Protein AF-A0AA88KV21-F1 (afdb_monomer)

Sequence (122 aa):
MALQEASEAYLVGLFEDTNLCAIHAKRVTIMPKDIQIARRIRRGKGGKVKGKAKSRSNRAGLPFPVGRIHRLLRKGNYAERVGAGAPVYLAAVMVYLAADVLELAGNAARDNKKTRIIPRHL

Radius of gyration: 28.43 Å; Cα contacts (8 Å, |Δi|>4): 79; chains: 1; bounding box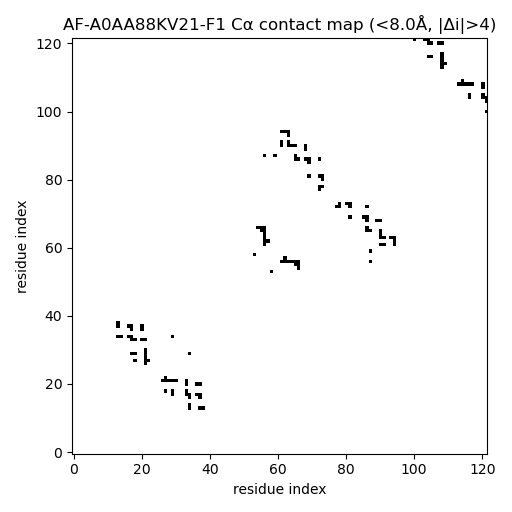: 50×59×67 Å

Organism: Artemia franciscana (NCBI:txid6661)

InterPro domains:
  IPR000164 Histone H3/CENP-A [SM00428] (1-46)
  IPR002119 Histone H2A [PR00620] (52-74)
  IPR002119 Histone H2A [PR00620] (81-96)
  IPR002119 Histone H2A [PR00620] (96-109)
  IPR002119 Histone H2A [PR00620] (110-122)
  IPR002119 Histone H2A [PTHR23430] (48-122)
  IPR002119 Histone H2A [SM00414] (42-122)
  IPR007125 Core Histone H2A/H2B/H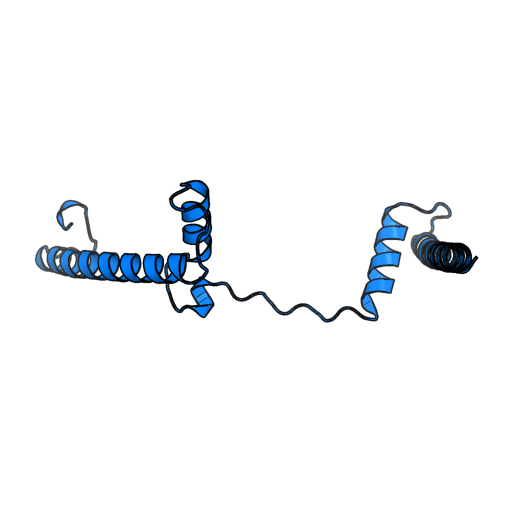3 domain [PF00125] (2-41)
  IPR007125 Core Histone H2A/H2B/H3 domain [PF00125] (51-122)
  IPR009072 Histone-fold [G3DSA:1.10.20.10] (1-43)
  IPR009072 Histone-fold [G3DSA:1.10.20.10] (44-122)
  IPR009072 Histone-fold [SSF47113] (1-42)
  IPR009072 Histone-fold [SSF47113] (41-122)
  IPR032458 Histone H2A conserved site [PS00046] (60-66)
  IPR061508 Histone H2A, histone fold [cd00074] (55-122)

Structure (mmCIF, N/CA/C/O backbone):
data_AF-A0AA88KV21-F1
#
_entry.id   AF-A0AA88KV21-F1
#
loop_
_atom_site.group_PDB
_atom_site.id
_atom_site.type_symbol
_atom_site.label_atom_id
_atom_site.label_alt_id
_atom_site.label_comp_id
_atom_site.label_asym_id
_atom_site.label_entity_id
_atom_site.label_seq_id
_atom_site.pdbx_PDB_ins_code
_atom_site.Cartn_x
_atom_site.Cartn_y
_atom_site.Cartn_z
_atom_site.occupancy
_atom_site.B_iso_or_equiv
_atom_site.auth_seq_id
_atom_site.auth_comp_id
_atom_site.auth_asym_id
_atom_site.auth_atom_id
_atom_site.pdbx_PDB_model_num
ATOM 1 N N . MET A 1 1 ? 28.918 -13.704 -36.984 1.00 76.00 1 MET A N 1
ATOM 2 C CA . MET A 1 1 ? 29.092 -15.118 -36.588 1.00 76.00 1 MET A CA 1
ATOM 3 C C . MET A 1 1 ? 28.920 -15.330 -35.085 1.00 76.00 1 MET A C 1
ATOM 5 O O . MET A 1 1 ? 28.027 -16.079 -34.732 1.00 76.00 1 MET A O 1
ATOM 9 N N . ALA A 1 2 ? 29.604 -14.594 -34.197 1.00 87.81 2 ALA A N 1
ATOM 10 C CA . ALA A 1 2 ? 29.493 -14.792 -32.736 1.00 87.81 2 ALA A CA 1
ATOM 11 C C . ALA A 1 2 ? 28.059 -14.807 -32.143 1.00 87.81 2 ALA A C 1
ATOM 13 O O . ALA A 1 2 ? 27.763 -15.603 -31.258 1.00 87.81 2 ALA A O 1
ATOM 14 N N . LEU A 1 3 ? 27.140 -13.953 -32.620 1.00 91.38 3 LEU A N 1
ATOM 15 C CA . LEU A 1 3 ? 25.752 -13.935 -32.122 1.00 91.38 3 LEU A CA 1
ATOM 16 C C . LEU A 1 3 ? 24.955 -15.187 -32.522 1.00 91.38 3 LEU A C 1
ATOM 18 O O . LEU A 1 3 ? 24.105 -15.650 -31.762 1.00 91.38 3 LEU A O 1
ATOM 22 N N . GLN A 1 4 ? 25.225 -15.721 -33.713 1.00 92.88 4 GLN A N 1
ATOM 23 C CA . GLN A 1 4 ? 24.572 -16.926 -34.213 1.00 92.88 4 GLN A CA 1
ATOM 24 C C . GLN A 1 4 ? 25.029 -18.137 -33.398 1.00 92.88 4 GLN A C 1
ATOM 26 O O . GLN A 1 4 ? 24.192 -18.834 -32.837 1.00 92.88 4 GLN A O 1
ATOM 31 N N . GLU A 1 5 ? 26.341 -18.298 -33.225 1.00 91.56 5 GLU A N 1
ATOM 32 C CA . GLU A 1 5 ? 26.929 -19.370 -32.412 1.00 91.56 5 GLU A CA 1
ATOM 33 C C . GLU A 1 5 ? 26.433 -19.324 -30.960 1.00 91.56 5 GLU A C 1
ATOM 35 O O . GLU A 1 5 ? 26.053 -20.345 -30.389 1.00 91.56 5 GLU A O 1
ATOM 40 N N . ALA A 1 6 ? 26.350 -18.129 -30.365 1.00 90.62 6 ALA A N 1
ATOM 41 C CA . ALA A 1 6 ? 25.810 -17.962 -29.018 1.00 90.62 6 ALA A CA 1
ATOM 42 C C . ALA A 1 6 ? 24.321 -18.345 -28.926 1.00 90.62 6 ALA A C 1
ATOM 44 O O . ALA A 1 6 ? 23.879 -18.904 -27.919 1.00 90.62 6 ALA A O 1
ATOM 45 N N . SER A 1 7 ? 23.543 -18.051 -29.971 1.00 91.44 7 SER A N 1
ATOM 46 C CA . SER A 1 7 ? 22.120 -18.399 -30.036 1.00 91.44 7 SER A CA 1
ATOM 47 C C . SER A 1 7 ? 21.920 -19.905 -30.207 1.00 91.44 7 SER A C 1
ATOM 49 O O . SER A 1 7 ? 21.087 -20.492 -29.518 1.00 91.44 7 SER A O 1
ATOM 51 N N . GLU A 1 8 ? 22.718 -20.542 -31.063 1.00 94.00 8 GLU A N 1
ATOM 52 C CA . GLU A 1 8 ? 22.717 -21.991 -31.276 1.00 94.00 8 GLU A CA 1
ATOM 53 C C . GLU A 1 8 ? 23.111 -22.733 -29.994 1.00 94.00 8 GLU A C 1
ATOM 55 O O . GLU A 1 8 ? 22.349 -23.574 -29.519 1.00 94.00 8 GLU A O 1
ATOM 60 N N . ALA A 1 9 ? 24.216 -22.346 -29.351 1.00 91.56 9 ALA A N 1
ATOM 61 C CA . ALA A 1 9 ? 24.647 -22.937 -28.084 1.00 91.56 9 ALA A CA 1
ATOM 62 C C . ALA A 1 9 ? 23.586 -22.795 -26.974 1.00 91.56 9 ALA A C 1
ATOM 64 O O . ALA A 1 9 ? 23.359 -23.721 -26.188 1.00 91.56 9 ALA A O 1
ATOM 65 N N . TYR A 1 10 ? 22.897 -21.649 -26.912 1.00 91.25 10 TYR A N 1
ATOM 66 C CA . TYR A 1 10 ? 21.825 -21.436 -25.941 1.00 91.25 10 TYR A CA 1
ATOM 67 C C . TYR A 1 10 ? 20.623 -22.353 -26.190 1.00 91.25 10 TYR A C 1
ATOM 69 O O . TYR A 1 10 ? 20.113 -22.960 -25.242 1.00 91.25 10 TYR A O 1
ATOM 77 N N . LEU A 1 11 ? 20.165 -22.435 -27.443 1.00 92.56 11 LEU A N 1
ATOM 78 C CA . LEU A 1 11 ? 19.006 -23.238 -27.825 1.00 92.56 11 LEU A CA 1
ATOM 79 C C . LEU A 1 11 ? 19.281 -24.726 -27.635 1.00 92.56 11 LEU A C 1
ATOM 81 O O . LEU A 1 11 ? 18.467 -25.396 -27.005 1.00 92.56 11 LEU A O 1
ATOM 85 N N . VAL A 1 12 ? 20.437 -25.215 -28.093 1.00 92.88 12 VAL A N 1
ATOM 86 C CA . VAL A 1 12 ? 20.843 -26.620 -27.940 1.00 92.88 12 VAL A CA 1
ATOM 87 C C . VAL A 1 12 ? 20.824 -27.016 -26.467 1.00 92.88 12 VAL A C 1
ATOM 89 O O . VAL A 1 12 ? 20.074 -27.914 -26.086 1.00 92.88 12 VAL A O 1
ATOM 92 N N . GLY A 1 13 ? 21.514 -26.266 -25.603 1.00 91.12 13 GLY A N 1
ATOM 93 C CA . GLY A 1 13 ? 21.522 -26.585 -24.177 1.00 91.12 13 GLY A CA 1
ATOM 94 C C . GLY A 1 13 ? 20.132 -26.485 -23.528 1.00 91.12 13 GLY A C 1
ATOM 95 O O . GLY A 1 13 ? 19.796 -27.269 -22.641 1.00 91.12 13 GLY A O 1
ATOM 96 N N . LEU A 1 14 ? 19.303 -25.511 -23.925 1.00 91.19 14 LEU A N 1
ATOM 97 C CA . LEU A 1 14 ? 17.949 -25.387 -23.378 1.00 91.19 14 LEU A CA 1
ATOM 98 C C . LEU A 1 14 ? 17.068 -26.579 -23.779 1.00 91.19 14 LEU A C 1
ATOM 100 O O . LEU A 1 14 ? 16.277 -27.047 -22.957 1.00 91.19 14 LEU A O 1
ATOM 104 N N . PHE A 1 15 ? 17.189 -27.062 -25.016 1.00 92.94 15 PHE A N 1
ATOM 105 C CA . PHE A 1 15 ? 16.443 -28.223 -25.493 1.00 92.94 15 PHE A CA 1
ATOM 106 C C . PHE A 1 15 ? 16.922 -29.526 -24.851 1.00 92.94 15 PHE A C 1
ATOM 108 O O . PHE A 1 15 ? 16.074 -30.346 -24.508 1.00 92.94 15 PHE A O 1
ATOM 115 N N . GLU A 1 16 ? 18.221 -29.686 -24.584 1.00 92.06 16 GLU A N 1
ATOM 116 C CA . GLU A 1 16 ? 18.756 -30.814 -23.805 1.00 92.06 16 GLU A CA 1
ATOM 117 C C . GLU A 1 16 ? 18.132 -30.878 -22.402 1.00 92.06 16 GLU A C 1
ATOM 119 O O . GLU A 1 16 ? 17.558 -31.899 -22.018 1.00 92.06 16 GLU A O 1
ATOM 124 N N . ASP A 1 17 ? 18.139 -29.762 -21.666 1.00 92.06 17 ASP A N 1
ATOM 125 C CA . ASP A 1 17 ? 17.543 -29.697 -20.324 1.00 92.06 17 ASP A CA 1
ATOM 126 C C . ASP A 1 17 ? 16.020 -29.908 -20.347 1.00 92.06 17 ASP A C 1
ATOM 128 O O . ASP A 1 17 ? 15.439 -30.514 -19.442 1.00 92.06 17 ASP A O 1
ATOM 132 N N . THR A 1 18 ? 15.355 -29.411 -21.392 1.00 93.56 18 THR A N 1
ATOM 133 C CA . THR A 1 18 ? 13.912 -29.598 -21.594 1.00 93.56 18 THR A CA 1
ATOM 134 C C . THR A 1 18 ? 13.587 -31.065 -21.878 1.00 93.56 18 THR A C 1
ATOM 136 O O . THR A 1 18 ? 12.622 -31.598 -21.326 1.00 93.56 18 THR A O 1
ATOM 139 N N . ASN A 1 19 ? 14.406 -31.735 -22.690 1.00 93.94 19 ASN A N 1
ATOM 140 C CA . ASN A 1 19 ? 14.263 -33.151 -23.006 1.00 93.94 19 ASN A CA 1
ATOM 141 C C . ASN A 1 19 ? 14.438 -34.024 -21.753 1.00 93.94 19 ASN A C 1
ATOM 143 O O . ASN A 1 19 ? 13.622 -34.906 -21.497 1.00 93.94 19 ASN A O 1
ATOM 147 N N . LEU A 1 20 ? 15.423 -33.715 -20.901 1.00 91.81 20 LEU A N 1
ATOM 148 C CA . LEU A 1 20 ? 15.595 -34.388 -19.607 1.00 91.81 20 LEU A CA 1
ATOM 149 C C . LEU A 1 20 ? 14.356 -34.243 -18.706 1.00 91.81 20 LEU A C 1
ATOM 151 O O . LEU A 1 20 ? 13.932 -35.215 -18.077 1.00 91.81 20 LEU A O 1
ATOM 155 N N . CYS A 1 21 ? 13.735 -33.059 -18.675 1.00 92.19 21 CYS A N 1
ATOM 156 C CA . CYS A 1 21 ? 12.492 -32.835 -17.928 1.00 92.19 21 CYS A CA 1
ATOM 157 C C . CYS A 1 21 ? 11.315 -33.660 -18.484 1.00 92.19 21 CYS A C 1
ATOM 159 O O . CYS A 1 21 ? 10.516 -34.189 -17.705 1.00 92.19 21 CYS A O 1
ATOM 161 N N . ALA A 1 22 ? 11.217 -33.806 -19.809 1.00 94.25 22 ALA A N 1
ATOM 162 C CA . ALA A 1 22 ? 10.192 -34.627 -20.454 1.00 94.25 22 ALA A CA 1
ATOM 163 C C . ALA A 1 22 ? 10.383 -36.126 -20.147 1.00 94.25 22 ALA A C 1
ATOM 165 O O . ALA A 1 22 ? 9.431 -36.785 -19.719 1.00 94.25 22 ALA A O 1
ATOM 166 N N . ILE A 1 23 ? 11.618 -36.634 -20.251 1.00 94.06 23 ILE A N 1
ATOM 167 C CA . ILE A 1 23 ? 11.978 -38.026 -19.929 1.00 94.06 23 ILE A CA 1
ATOM 168 C C . ILE A 1 23 ? 11.705 -38.337 -18.454 1.00 94.06 23 ILE A C 1
ATOM 170 O O . ILE A 1 23 ? 11.104 -39.365 -18.142 1.00 94.06 23 ILE A O 1
ATOM 174 N N . HIS A 1 24 ? 12.068 -37.432 -17.540 1.00 92.88 24 HIS A N 1
ATOM 175 C CA . HIS A 1 24 ? 11.767 -37.582 -16.113 1.00 92.88 24 HIS A CA 1
ATOM 176 C C . HIS A 1 24 ? 10.258 -37.730 -15.851 1.00 92.88 24 HIS A C 1
ATOM 178 O O . HIS A 1 24 ? 9.837 -38.485 -14.977 1.00 92.88 24 HIS A O 1
ATOM 184 N N . ALA A 1 25 ? 9.432 -37.055 -16.652 1.00 92.69 25 ALA A N 1
ATOM 185 C CA . ALA A 1 25 ? 7.979 -37.153 -16.608 1.00 92.69 25 ALA A CA 1
ATOM 186 C C . ALA A 1 25 ? 7.399 -38.307 -17.456 1.00 92.69 25 ALA A C 1
ATOM 188 O O . ALA A 1 25 ? 6.186 -38.333 -17.667 1.00 92.69 25 ALA A O 1
ATOM 189 N N . LYS A 1 26 ? 8.232 -39.243 -17.942 1.00 94.81 26 LYS A N 1
ATOM 190 C CA . LYS A 1 26 ? 7.857 -40.378 -18.811 1.00 94.81 26 LYS A CA 1
ATOM 191 C C . LYS A 1 26 ? 7.147 -39.956 -20.108 1.00 94.81 26 LYS A C 1
ATOM 193 O O . LYS A 1 26 ? 6.236 -40.637 -20.572 1.00 94.81 26 LYS A O 1
ATOM 198 N N . ARG A 1 27 ? 7.542 -38.821 -20.692 1.00 93.56 27 ARG A N 1
ATOM 199 C CA . ARG A 1 27 ? 7.000 -38.292 -21.954 1.00 93.56 27 ARG A CA 1
ATOM 200 C C . ARG A 1 27 ? 8.102 -38.173 -23.004 1.00 93.56 27 ARG A C 1
ATOM 202 O O . ARG A 1 27 ? 9.219 -37.792 -22.681 1.00 93.56 27 ARG A O 1
ATOM 209 N N . VAL A 1 28 ? 7.755 -38.450 -24.262 1.00 89.38 28 VAL A N 1
ATOM 210 C CA . VAL A 1 28 ? 8.655 -38.305 -25.428 1.00 89.38 28 VAL A CA 1
ATOM 211 C C . VAL A 1 28 ? 8.494 -36.929 -26.099 1.00 89.38 28 VAL A C 1
ATOM 213 O O . VAL A 1 28 ? 9.397 -36.445 -26.770 1.00 89.38 28 VAL A O 1
ATOM 216 N N . THR A 1 29 ? 7.359 -36.257 -25.879 1.00 93.06 29 THR A N 1
ATOM 217 C CA . THR A 1 29 ? 7.069 -34.926 -26.432 1.00 93.06 29 THR A CA 1
ATOM 218 C C . THR A 1 29 ? 7.399 -33.825 -25.424 1.00 93.06 29 THR A C 1
ATOM 220 O O . THR A 1 29 ? 6.843 -33.804 -24.318 1.00 93.06 29 THR A O 1
ATOM 223 N N . ILE A 1 30 ? 8.247 -32.873 -25.826 1.00 92.31 30 ILE A N 1
ATOM 224 C CA . ILE A 1 30 ? 8.519 -31.658 -25.050 1.00 92.31 30 ILE A CA 1
ATOM 225 C C . ILE A 1 30 ? 7.269 -30.777 -24.969 1.00 92.31 30 ILE A C 1
ATOM 227 O O . ILE A 1 30 ? 6.586 -30.530 -25.961 1.00 92.31 30 ILE A O 1
ATOM 231 N N . MET A 1 31 ? 6.965 -30.284 -23.773 1.00 91.94 31 MET A N 1
ATOM 232 C CA . MET A 1 31 ? 5.843 -29.382 -23.525 1.00 91.94 31 MET A CA 1
ATOM 233 C C . MET A 1 31 ? 6.338 -28.030 -22.996 1.00 91.94 31 MET A C 1
ATOM 235 O O . MET A 1 31 ? 7.403 -27.956 -22.378 1.00 91.94 31 MET A O 1
ATOM 239 N N . PRO A 1 32 ? 5.553 -26.942 -23.128 1.00 91.38 32 PRO A N 1
ATOM 240 C CA . PRO A 1 32 ? 5.928 -25.632 -22.587 1.00 91.38 32 PRO A CA 1
ATOM 241 C C . PRO A 1 32 ? 6.286 -25.649 -21.090 1.00 91.38 32 PRO A C 1
ATOM 243 O O . PRO A 1 32 ? 7.133 -24.876 -20.641 1.00 91.38 32 PRO A O 1
ATOM 246 N N . LYS A 1 33 ? 5.679 -26.559 -20.314 1.00 91.12 33 LYS A N 1
ATOM 247 C CA . LYS A 1 33 ? 5.985 -26.761 -18.890 1.00 91.12 33 LYS A CA 1
ATOM 248 C C . LYS A 1 33 ? 7.419 -27.257 -18.661 1.00 91.12 33 LYS A C 1
ATOM 250 O O . LYS A 1 33 ? 8.050 -26.818 -17.704 1.00 91.12 33 LYS A O 1
ATOM 255 N N . ASP A 1 34 ? 7.951 -28.098 -19.545 1.00 93.50 34 ASP A N 1
ATOM 256 C CA . ASP A 1 34 ? 9.322 -28.616 -19.452 1.00 93.50 34 ASP A CA 1
ATOM 257 C C . ASP A 1 34 ? 10.341 -27.488 -19.650 1.00 93.50 34 ASP A C 1
ATOM 259 O O . ASP A 1 34 ? 11.279 -27.351 -18.869 1.00 93.50 34 ASP A O 1
ATOM 263 N N . ILE A 1 35 ? 10.078 -26.586 -20.604 1.00 90.56 35 ILE A N 1
ATOM 264 C CA . ILE A 1 35 ? 10.906 -25.396 -20.858 1.00 90.56 35 ILE A CA 1
ATOM 265 C C . ILE A 1 35 ? 10.878 -24.455 -19.649 1.00 90.56 35 ILE A C 1
ATOM 267 O O . ILE A 1 35 ? 11.905 -23.911 -19.238 1.00 90.56 35 ILE A O 1
ATOM 271 N N . GLN A 1 36 ? 9.701 -24.240 -19.052 1.00 89.44 36 GLN A N 1
ATOM 272 C CA . GLN A 1 36 ? 9.569 -23.407 -17.853 1.00 89.44 36 GLN A CA 1
ATOM 273 C C . GLN A 1 36 ? 10.368 -23.976 -16.673 1.00 89.44 36 GLN A C 1
ATOM 275 O O . GLN A 1 36 ? 11.021 -23.213 -15.953 1.00 89.44 36 GLN A O 1
ATOM 280 N N . ILE A 1 37 ? 10.341 -25.298 -16.488 1.00 87.75 37 ILE A N 1
ATOM 281 C CA . ILE A 1 37 ? 11.094 -25.993 -15.438 1.00 87.75 37 ILE A CA 1
ATOM 282 C C . ILE A 1 37 ? 12.600 -25.906 -15.718 1.00 87.75 37 ILE A C 1
ATOM 284 O O . ILE A 1 37 ? 13.336 -25.426 -14.854 1.00 87.75 37 ILE A O 1
ATOM 288 N N . ALA A 1 38 ? 13.050 -26.246 -16.929 1.00 89.31 38 ALA A N 1
ATOM 289 C CA . ALA A 1 38 ? 14.450 -26.159 -17.347 1.00 89.31 38 ALA A CA 1
ATOM 290 C C . ALA A 1 38 ? 15.024 -24.742 -17.154 1.00 89.31 38 ALA A C 1
ATOM 292 O O . ALA A 1 38 ? 16.078 -24.554 -16.539 1.00 89.31 38 ALA A O 1
ATOM 293 N N . ARG A 1 39 ? 14.280 -23.701 -17.559 1.00 87.12 39 ARG A N 1
ATOM 294 C CA . ARG A 1 39 ? 14.671 -22.294 -17.336 1.00 87.12 39 ARG A CA 1
ATOM 295 C C . ARG A 1 39 ? 14.763 -21.932 -15.856 1.00 87.12 39 ARG A C 1
ATOM 297 O O . ARG A 1 39 ? 15.612 -21.121 -15.482 1.00 87.12 39 ARG A O 1
ATOM 304 N N . ARG A 1 40 ? 13.895 -22.492 -15.008 1.00 84.38 40 ARG A N 1
ATOM 305 C CA . AR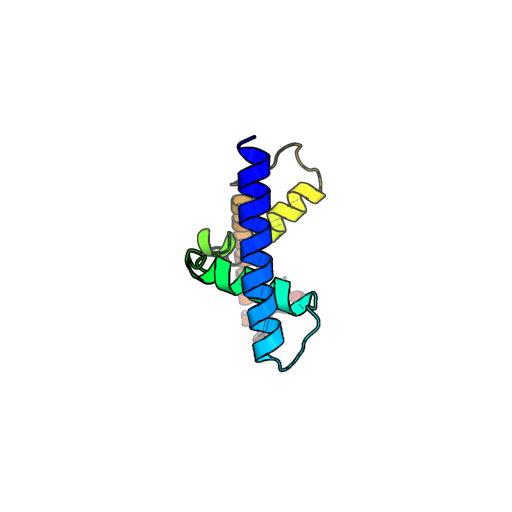G A 1 40 ? 13.906 -22.247 -13.559 1.00 84.38 40 ARG A CA 1
ATOM 306 C C . ARG A 1 40 ? 15.103 -22.915 -12.886 1.00 84.38 40 ARG A C 1
ATOM 308 O O . ARG A 1 40 ? 15.735 -22.270 -12.053 1.00 84.38 40 ARG A O 1
ATOM 315 N N . ILE A 1 41 ? 15.439 -24.141 -13.286 1.00 82.25 41 ILE A N 1
ATOM 316 C CA . ILE A 1 41 ? 16.619 -24.874 -12.807 1.00 82.25 41 ILE A CA 1
ATOM 317 C C . ILE A 1 41 ? 17.902 -24.142 -13.229 1.00 82.25 41 ILE A C 1
ATOM 319 O O . ILE A 1 41 ? 18.739 -23.855 -12.373 1.00 82.25 41 ILE A O 1
ATOM 323 N N . ARG A 1 42 ? 18.009 -23.707 -14.497 1.00 79.19 42 ARG A N 1
ATOM 324 C CA . ARG A 1 42 ? 19.122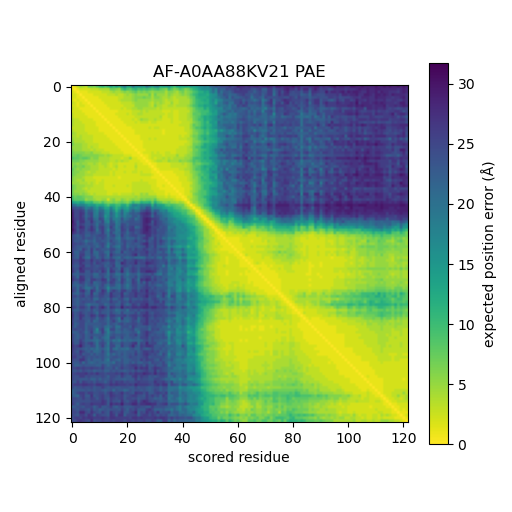 -22.859 -14.976 1.00 79.19 42 ARG A CA 1
ATOM 325 C C . ARG A 1 42 ? 19.260 -21.557 -14.181 1.00 79.19 42 ARG A C 1
ATOM 327 O O . ARG A 1 42 ? 20.365 -21.171 -13.812 1.00 79.19 42 ARG A O 1
ATOM 334 N N . ARG A 1 43 ? 18.145 -20.890 -13.853 1.00 70.62 43 ARG A N 1
ATOM 335 C CA . ARG A 1 43 ? 18.143 -19.680 -13.002 1.00 70.62 43 ARG A CA 1
ATOM 336 C C . ARG A 1 43 ? 18.528 -19.948 -11.544 1.00 70.62 43 ARG A C 1
ATOM 338 O O . ARG A 1 43 ? 18.945 -19.013 -10.861 1.00 70.62 43 ARG A O 1
ATOM 345 N N . GLY A 1 44 ? 18.380 -21.182 -11.065 1.00 61.56 44 GLY A N 1
ATOM 346 C CA . GLY A 1 44 ? 18.661 -21.575 -9.684 1.00 61.56 44 GLY A CA 1
ATOM 347 C C . GLY A 1 44 ? 20.145 -21.547 -9.314 1.00 61.56 44 GLY A C 1
ATOM 348 O O . GLY A 1 44 ? 20.462 -21.330 -8.151 1.00 61.56 44 GLY A O 1
ATOM 349 N N . LYS A 1 45 ? 21.057 -21.676 -10.289 1.00 59.41 45 LYS A N 1
ATOM 350 C CA . LYS A 1 45 ? 22.511 -21.695 -10.042 1.00 59.41 45 LYS A CA 1
ATOM 351 C C . LYS A 1 45 ? 23.173 -20.310 -9.890 1.00 59.41 45 LYS A C 1
ATOM 353 O O . LYS A 1 45 ? 24.369 -20.252 -9.644 1.00 59.41 45 LYS A O 1
ATOM 358 N N . GLY A 1 46 ? 22.431 -19.197 -9.983 1.00 58.56 46 GLY A N 1
ATOM 359 C CA . GLY A 1 46 ? 23.019 -17.845 -9.875 1.00 58.56 46 GLY A CA 1
ATOM 360 C C . GLY A 1 46 ? 22.086 -16.718 -9.414 1.00 58.56 46 GLY A C 1
ATOM 361 O O . GLY A 1 46 ? 22.461 -15.545 -9.437 1.00 58.56 46 GLY A O 1
ATOM 362 N N . GLY A 1 47 ? 20.855 -17.023 -9.002 1.00 57.88 47 GLY A N 1
ATOM 363 C CA . GLY A 1 47 ? 19.912 -16.004 -8.546 1.00 57.88 47 GLY A CA 1
ATOM 364 C C . GLY A 1 47 ? 20.141 -15.619 -7.085 1.00 57.88 47 GLY A C 1
ATOM 365 O O . GLY A 1 47 ? 19.715 -16.353 -6.198 1.00 57.88 47 GLY A O 1
ATOM 366 N N . LYS A 1 48 ? 20.725 -14.441 -6.813 1.00 61.16 48 LYS A N 1
ATOM 367 C CA . LYS A 1 48 ? 20.646 -13.822 -5.474 1.00 61.16 48 LYS A CA 1
ATOM 368 C C . LYS A 1 48 ? 19.175 -13.785 -5.045 1.00 61.16 48 LYS A C 1
ATOM 370 O O . LYS A 1 48 ? 18.356 -13.144 -5.710 1.00 61.16 48 LYS A O 1
ATOM 375 N N . VAL A 1 49 ? 18.831 -14.466 -3.951 1.00 65.75 49 VAL A N 1
ATOM 376 C CA . VAL A 1 49 ? 17.488 -14.409 -3.361 1.00 65.75 49 VAL A CA 1
ATOM 377 C C . VAL A 1 49 ? 17.222 -12.949 -2.992 1.00 65.75 49 VAL A C 1
ATOM 379 O O . VAL A 1 49 ? 17.864 -12.400 -2.099 1.00 65.75 49 VAL A O 1
ATOM 382 N N . LYS A 1 50 ? 16.324 -12.276 -3.723 1.00 68.62 50 LYS A N 1
ATOM 383 C CA . LYS A 1 50 ? 15.955 -10.889 -3.413 1.00 68.62 50 LYS A CA 1
ATOM 384 C C . LYS A 1 50 ? 15.321 -10.867 -2.022 1.00 68.62 50 LYS A C 1
ATOM 386 O O . LYS A 1 50 ? 14.270 -11.470 -1.816 1.00 68.62 50 LYS A O 1
ATOM 391 N N . GLY A 1 51 ? 15.961 -10.170 -1.083 1.00 73.69 51 GLY A N 1
ATOM 392 C CA . GLY A 1 51 ? 15.405 -9.940 0.249 1.00 73.69 51 GLY A CA 1
ATOM 393 C C . GLY A 1 51 ? 14.028 -9.273 0.173 1.00 73.69 51 GLY A C 1
ATOM 394 O O . GLY A 1 51 ? 13.726 -8.550 -0.782 1.00 73.69 51 GLY A O 1
ATOM 395 N N . LYS A 1 52 ? 13.178 -9.517 1.178 1.00 79.69 52 LYS A N 1
ATOM 396 C CA . LYS A 1 52 ? 11.833 -8.924 1.246 1.00 79.69 52 LYS A CA 1
ATOM 397 C C . LYS A 1 52 ? 11.926 -7.395 1.154 1.00 79.69 52 LYS A C 1
ATOM 399 O O . LYS A 1 52 ? 12.639 -6.754 1.926 1.00 79.69 52 LYS A O 1
ATOM 404 N N . ALA A 1 53 ? 11.189 -6.802 0.218 1.00 83.81 53 ALA A N 1
ATOM 405 C CA . ALA A 1 53 ? 11.168 -5.357 0.041 1.00 83.81 53 ALA A CA 1
ATOM 406 C C . ALA A 1 53 ? 10.498 -4.675 1.248 1.00 83.81 53 ALA A C 1
ATOM 408 O O . ALA A 1 53 ? 9.316 -4.882 1.509 1.00 83.81 53 ALA A O 1
ATOM 409 N N . LYS A 1 54 ? 11.240 -3.827 1.973 1.00 89.12 54 LYS A N 1
ATOM 410 C CA . LYS A 1 54 ? 10.665 -2.967 3.022 1.00 89.12 54 LYS A CA 1
ATOM 411 C C . LYS A 1 54 ? 9.853 -1.835 2.392 1.00 89.12 54 LYS A C 1
ATOM 413 O O . LYS A 1 54 ? 10.369 -1.142 1.508 1.00 89.12 54 LYS A O 1
ATOM 418 N N . SER A 1 55 ? 8.629 -1.626 2.878 1.00 92.00 55 SER A N 1
ATOM 419 C CA . SER A 1 55 ? 7.739 -0.557 2.411 1.00 92.00 55 SER A CA 1
ATOM 420 C C . SER A 1 55 ? 8.283 0.835 2.768 1.00 92.00 55 SER A C 1
ATOM 422 O O . SER A 1 55 ? 9.051 0.989 3.717 1.00 92.00 55 SER A O 1
ATOM 424 N N . ARG A 1 56 ? 7.866 1.868 2.025 1.00 91.19 56 ARG A N 1
ATOM 425 C CA . ARG A 1 56 ? 8.243 3.263 2.322 1.00 91.19 56 ARG A CA 1
ATOM 426 C C . ARG A 1 56 ? 7.684 3.752 3.662 1.00 91.19 56 ARG A C 1
ATOM 428 O O . ARG A 1 56 ? 8.395 4.464 4.354 1.00 91.19 56 ARG A O 1
ATOM 435 N N . SER A 1 57 ? 6.479 3.325 4.048 1.00 94.12 57 SER A N 1
ATOM 436 C CA . SER A 1 57 ? 5.898 3.638 5.364 1.00 94.12 57 SER A CA 1
ATOM 437 C C . SER A 1 57 ? 6.720 3.038 6.497 1.00 94.12 57 SER A C 1
ATOM 439 O O . SER A 1 57 ? 7.105 3.749 7.414 1.00 94.12 57 SER A O 1
ATOM 441 N N . ASN A 1 58 ? 7.084 1.755 6.384 1.00 93.75 58 ASN A N 1
ATOM 442 C CA . ASN A 1 58 ? 7.907 1.080 7.390 1.00 93.75 58 ASN A CA 1
ATOM 443 C C . ASN A 1 58 ? 9.315 1.684 7.489 1.00 93.75 58 ASN A C 1
ATOM 445 O O . ASN A 1 58 ? 9.889 1.682 8.568 1.00 93.75 58 ASN A O 1
ATOM 449 N N . ARG A 1 59 ? 9.881 2.189 6.383 1.00 91.94 59 ARG A N 1
ATOM 450 C CA . ARG A 1 59 ? 11.162 2.917 6.413 1.00 91.94 59 ARG A CA 1
ATOM 451 C C . ARG A 1 59 ? 11.037 4.297 7.057 1.00 91.94 59 ARG A C 1
ATOM 453 O O . ARG A 1 59 ? 11.972 4.719 7.716 1.00 91.94 59 ARG A O 1
ATOM 460 N N . ALA A 1 60 ? 9.916 4.982 6.838 1.00 92.69 60 ALA A N 1
ATOM 461 C CA . ALA A 1 60 ? 9.646 6.303 7.400 1.00 92.69 60 ALA A CA 1
ATOM 462 C C . ALA A 1 60 ? 9.153 6.260 8.858 1.00 92.69 60 ALA A C 1
ATOM 464 O O . ALA A 1 60 ? 9.047 7.308 9.478 1.00 92.69 60 ALA A O 1
ATOM 465 N N . GLY A 1 61 ? 8.813 5.082 9.393 1.00 94.50 61 GLY A N 1
ATOM 466 C CA . GLY A 1 61 ? 8.257 4.945 10.743 1.00 94.50 61 GLY A CA 1
ATOM 467 C C . GLY A 1 61 ? 6.833 5.493 10.892 1.00 94.50 61 GLY A C 1
ATOM 468 O O . GLY A 1 61 ? 6.386 5.727 12.006 1.00 94.50 61 GLY A O 1
ATOM 469 N N . LEU A 1 62 ? 6.113 5.702 9.786 1.00 94.75 62 LEU A N 1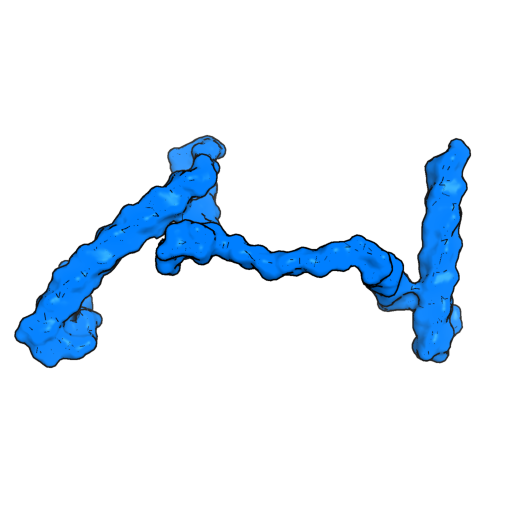
ATOM 470 C CA . LEU A 1 62 ? 4.777 6.300 9.804 1.00 94.75 62 LEU A CA 1
ATOM 471 C C . LEU A 1 62 ? 3.687 5.219 9.714 1.00 94.75 62 LEU A C 1
ATOM 473 O O . LEU A 1 62 ? 3.785 4.345 8.842 1.00 94.75 62 LEU A O 1
ATOM 477 N N . PRO A 1 63 ? 2.613 5.298 10.527 1.00 94.56 63 PRO A N 1
ATOM 478 C CA . PRO A 1 63 ? 1.487 4.365 10.440 1.00 94.56 63 PRO A CA 1
ATOM 479 C C . PRO A 1 63 ? 0.691 4.544 9.138 1.00 94.56 63 PRO A C 1
ATOM 481 O O . PRO A 1 63 ? 0.067 3.605 8.644 1.00 94.56 63 PRO A O 1
ATOM 484 N N . PHE A 1 64 ? 0.731 5.738 8.539 1.00 94.88 64 PHE A N 1
ATOM 485 C CA . PHE A 1 64 ? -0.018 6.043 7.323 1.00 94.88 64 PHE A CA 1
ATOM 486 C C . PHE A 1 64 ? 0.678 5.521 6.047 1.00 94.88 64 PHE A C 1
ATOM 488 O O . PHE A 1 64 ? 1.912 5.435 5.958 1.00 94.88 64 PHE A O 1
ATOM 495 N N . PRO A 1 65 ? -0.092 5.165 4.999 1.00 96.06 65 PRO A N 1
ATOM 496 C CA . PRO A 1 65 ? 0.436 4.527 3.796 1.00 96.06 65 PRO A CA 1
ATOM 497 C C . PRO A 1 65 ? 1.085 5.529 2.816 1.00 96.06 65 PRO A C 1
ATOM 499 O O . PRO A 1 65 ? 0.502 5.881 1.788 1.00 96.06 65 PRO A O 1
ATOM 502 N N . VAL A 1 66 ? 2.348 5.902 3.053 1.00 96.31 66 VAL A N 1
ATOM 503 C CA . VAL A 1 66 ? 3.194 6.766 2.196 1.00 96.31 66 VAL A CA 1
ATOM 504 C C . VAL A 1 66 ? 3.163 6.331 0.726 1.00 96.31 66 VAL A C 1
ATOM 506 O O . VAL A 1 66 ? 3.068 7.146 -0.193 1.00 96.31 66 VAL A O 1
ATOM 509 N N . GLY A 1 67 ? 3.215 5.018 0.474 1.00 94.81 67 GLY A N 1
ATOM 510 C CA . GLY A 1 67 ? 3.192 4.476 -0.885 1.00 94.81 67 GLY A CA 1
ATOM 511 C C . GLY A 1 67 ? 1.900 4.788 -1.646 1.00 94.81 67 GLY A C 1
ATOM 512 O O . GLY A 1 67 ? 1.947 5.104 -2.837 1.00 94.81 67 GLY A O 1
ATOM 513 N N . ARG A 1 68 ? 0.762 4.731 -0.945 1.00 95.56 68 ARG A N 1
ATOM 514 C CA . ARG A 1 68 ? -0.566 5.030 -1.491 1.00 95.56 68 ARG A CA 1
ATOM 515 C C . ARG A 1 68 ? -0.736 6.530 -1.700 1.00 95.56 68 ARG A C 1
ATOM 517 O O . ARG A 1 68 ? -1.184 6.920 -2.772 1.00 95.56 68 ARG A O 1
ATOM 524 N N . ILE A 1 69 ? -0.308 7.340 -0.732 1.00 94.94 69 ILE A N 1
ATOM 525 C CA . ILE A 1 69 ? -0.349 8.808 -0.801 1.00 94.94 69 ILE A CA 1
ATOM 526 C C . ILE A 1 69 ? 0.420 9.302 -2.025 1.00 94.94 69 ILE A C 1
ATOM 528 O O . ILE A 1 69 ? -0.113 10.040 -2.840 1.00 94.94 69 ILE A O 1
ATOM 532 N N . HIS A 1 70 ? 1.627 8.788 -2.247 1.00 95.00 70 HIS A N 1
ATOM 533 C CA . HIS A 1 70 ? 2.405 9.122 -3.437 1.00 95.00 70 HIS A CA 1
ATOM 534 C C . HIS A 1 70 ? 1.688 8.798 -4.757 1.00 95.00 70 HIS A C 1
ATOM 536 O O . HIS A 1 70 ? 1.788 9.549 -5.723 1.00 95.00 70 HIS A O 1
ATOM 542 N N . ARG A 1 71 ? 0.969 7.669 -4.820 1.00 94.62 71 ARG A N 1
ATOM 543 C CA . ARG A 1 71 ? 0.174 7.306 -6.002 1.00 94.62 71 ARG A CA 1
ATOM 544 C C . ARG A 1 71 ? -1.000 8.267 -6.196 1.00 94.62 71 ARG A C 1
ATOM 546 O O . ARG A 1 71 ? -1.271 8.644 -7.329 1.00 94.62 71 ARG A O 1
ATOM 553 N N . LEU A 1 72 ? -1.673 8.655 -5.113 1.00 94.94 72 LEU A N 1
ATOM 554 C CA . LEU A 1 72 ? -2.772 9.621 -5.153 1.00 94.94 72 LEU A CA 1
ATOM 555 C C . LEU A 1 72 ? -2.290 11.008 -5.583 1.00 94.94 72 LEU A C 1
ATOM 557 O O . LEU A 1 72 ? -2.938 11.619 -6.421 1.00 94.94 72 LEU A O 1
ATOM 561 N N . LEU A 1 73 ? -1.119 11.448 -5.112 1.00 93.56 73 LEU A N 1
ATOM 562 C CA . LEU A 1 73 ? -0.518 12.717 -5.527 1.00 93.56 73 LEU A CA 1
ATOM 563 C C . LEU A 1 73 ? -0.251 12.767 -7.037 1.00 93.56 73 LEU A C 1
ATOM 565 O O . LEU A 1 73 ? -0.559 13.764 -7.679 1.00 93.56 73 LEU A O 1
ATOM 569 N N . ARG A 1 74 ? 0.260 11.674 -7.623 1.00 91.88 74 ARG A N 1
ATOM 570 C CA . ARG A 1 74 ? 0.425 11.586 -9.083 1.00 91.88 74 ARG A CA 1
ATOM 571 C C . ARG A 1 74 ? -0.914 11.514 -9.818 1.00 91.88 74 ARG A C 1
ATOM 573 O O . ARG A 1 74 ? -1.063 12.140 -10.855 1.00 91.88 74 ARG A O 1
ATOM 580 N N . LYS A 1 75 ? -1.881 10.748 -9.296 1.00 94.31 75 LYS A N 1
ATOM 581 C CA . LYS A 1 75 ? -3.209 10.609 -9.918 1.00 94.31 75 LYS A CA 1
ATOM 582 C C . LYS A 1 75 ? -3.972 11.937 -9.934 1.00 94.31 75 LYS A C 1
ATOM 584 O O . LYS A 1 75 ? -4.680 12.202 -10.893 1.00 94.31 75 LYS A O 1
ATOM 589 N N . GLY A 1 76 ? -3.834 12.743 -8.884 1.00 91.75 76 GLY A N 1
ATOM 590 C CA . GLY A 1 76 ? -4.476 14.052 -8.778 1.00 91.75 76 GLY A CA 1
ATOM 591 C C . GLY A 1 76 ? -3.800 15.160 -9.586 1.00 91.75 76 GLY A C 1
ATOM 592 O O . GLY A 1 76 ? -4.298 16.275 -9.566 1.00 91.75 76 GLY A O 1
ATOM 593 N N . ASN A 1 77 ? -2.687 14.876 -10.277 1.00 91.12 77 ASN A N 1
ATOM 594 C CA . ASN A 1 77 ? -1.947 15.837 -11.101 1.00 91.12 77 ASN A CA 1
ATOM 595 C C . ASN A 1 77 ? -1.621 17.170 -10.389 1.00 91.12 77 ASN A C 1
ATOM 597 O O . ASN A 1 77 ? -1.592 18.224 -11.013 1.00 91.12 77 ASN A O 1
ATOM 601 N N . TYR A 1 78 ? -1.374 17.131 -9.074 1.00 88.06 78 TYR A N 1
ATOM 602 C CA . TYR A 1 78 ? -1.111 18.336 -8.269 1.00 88.06 78 TYR A CA 1
ATOM 603 C C . TYR A 1 78 ? 0.224 19.017 -8.604 1.00 88.06 78 TYR A C 1
ATOM 605 O O . TYR A 1 78 ? 0.433 20.175 -8.260 1.00 88.06 78 TYR A O 1
ATOM 613 N N . ALA A 1 79 ? 1.143 18.284 -9.233 1.00 89.25 79 ALA A N 1
ATOM 614 C CA . ALA A 1 79 ? 2.407 18.788 -9.747 1.00 89.25 79 ALA A CA 1
ATOM 615 C C . ALA A 1 79 ? 2.894 17.873 -10.875 1.00 89.25 79 ALA A C 1
ATOM 617 O O . ALA A 1 79 ? 2.701 16.656 -10.813 1.00 89.25 79 ALA A O 1
ATOM 618 N N . GLU A 1 80 ? 3.604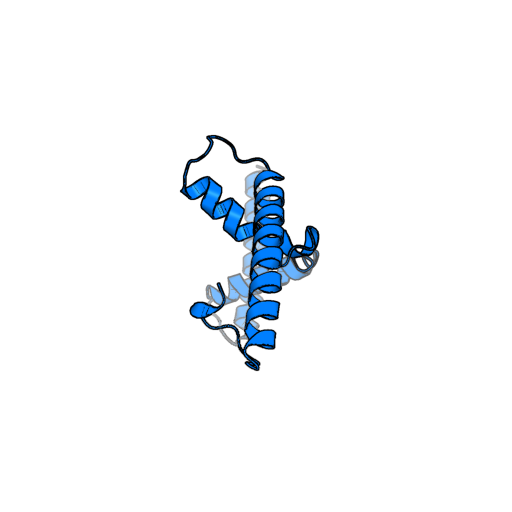 18.442 -11.850 1.00 88.12 80 GLU A N 1
ATOM 619 C CA . GLU A 1 80 ? 4.234 17.692 -12.946 1.00 88.12 80 GLU A CA 1
ATOM 620 C C . GLU A 1 80 ? 5.217 16.630 -12.416 1.00 88.12 80 GLU A C 1
ATOM 622 O O . GLU A 1 80 ? 5.304 15.504 -12.915 1.00 88.12 80 GLU A O 1
ATOM 627 N N . ARG A 1 81 ? 5.933 16.959 -11.332 1.00 91.31 81 ARG A N 1
ATOM 628 C CA . ARG A 1 81 ? 6.860 16.059 -10.643 1.00 91.31 81 ARG A CA 1
ATOM 629 C C . ARG A 1 81 ? 6.598 16.043 -9.146 1.00 91.31 81 ARG A C 1
ATOM 631 O O . ARG A 1 81 ? 6.652 17.063 -8.472 1.00 91.31 81 ARG A O 1
ATOM 638 N N . VAL A 1 82 ? 6.399 14.842 -8.609 1.00 91.25 82 VAL A N 1
ATOM 639 C CA . VAL A 1 82 ? 6.269 14.612 -7.165 1.00 91.25 82 VAL A CA 1
ATOM 640 C C . VAL A 1 82 ? 7.584 14.046 -6.636 1.00 91.25 82 VAL A C 1
ATOM 642 O O . VAL A 1 82 ? 7.982 12.937 -7.005 1.00 91.25 82 VAL A O 1
ATOM 645 N N . GLY A 1 83 ? 8.261 14.811 -5.778 1.00 93.00 83 GLY A N 1
ATOM 646 C CA . GLY A 1 83 ? 9.492 14.387 -5.110 1.00 93.00 83 GLY A CA 1
ATOM 647 C C . GLY A 1 83 ? 9.267 13.227 -4.134 1.00 93.00 83 GLY A C 1
ATOM 648 O O . GLY A 1 83 ? 8.168 13.024 -3.617 1.00 93.00 83 GLY A O 1
ATOM 649 N N . ALA A 1 84 ? 10.322 12.463 -3.838 1.00 90.25 84 ALA A N 1
ATOM 650 C CA . ALA A 1 84 ? 10.225 11.292 -2.961 1.00 90.25 84 ALA A CA 1
ATOM 651 C C . ALA A 1 84 ? 9.846 11.639 -1.505 1.00 90.25 84 ALA A C 1
ATOM 653 O O . ALA A 1 84 ? 9.225 10.813 -0.835 1.00 90.25 84 ALA A O 1
ATOM 654 N N . GLY A 1 85 ? 10.190 12.849 -1.042 1.00 93.19 85 GLY A N 1
ATOM 655 C CA . GLY A 1 85 ? 9.879 13.348 0.303 1.00 93.19 85 GLY A CA 1
ATOM 656 C C . GLY A 1 85 ? 8.455 13.891 0.467 1.00 93.19 85 GLY A C 1
ATOM 657 O O . GLY A 1 85 ? 7.888 13.770 1.548 1.00 93.19 85 GLY A O 1
ATOM 658 N N . ALA A 1 86 ? 7.829 14.391 -0.603 1.00 94.94 86 ALA A N 1
ATOM 659 C CA . ALA A 1 86 ? 6.469 14.937 -0.570 1.00 94.94 86 ALA A CA 1
ATOM 660 C C . ALA A 1 86 ? 5.420 13.993 0.064 1.00 94.94 86 ALA A C 1
ATOM 662 O O . ALA A 1 86 ? 4.706 14.418 0.971 1.00 94.94 86 ALA A O 1
ATOM 663 N N . PRO A 1 87 ? 5.324 12.701 -0.317 1.00 95.38 87 PRO A N 1
ATOM 664 C CA . PRO A 1 87 ? 4.362 11.794 0.309 1.00 95.38 87 PRO A CA 1
ATOM 665 C C . PRO A 1 87 ? 4.710 11.429 1.756 1.00 95.38 87 PRO A C 1
ATOM 667 O O . PRO A 1 87 ? 3.824 10.991 2.480 1.00 95.38 87 PRO A O 1
ATOM 670 N N . VAL A 1 88 ? 5.980 11.546 2.163 1.00 96.25 88 VAL A N 1
ATOM 671 C CA . VAL A 1 88 ? 6.410 11.289 3.547 1.00 96.25 88 VAL A CA 1
ATOM 672 C C . VAL A 1 88 ? 5.983 12.456 4.426 1.00 96.25 88 VAL A C 1
ATOM 674 O O . VAL A 1 88 ? 5.357 12.233 5.455 1.00 96.25 88 VAL A O 1
ATOM 677 N N . TYR A 1 89 ? 6.244 13.684 3.974 1.00 96.25 89 TYR A N 1
ATOM 678 C CA . TYR A 1 89 ? 5.822 14.900 4.662 1.00 96.25 89 TYR A CA 1
ATOM 679 C C . TYR A 1 89 ? 4.300 14.952 4.816 1.00 96.25 89 TYR A C 1
ATOM 681 O O . TYR A 1 89 ? 3.793 15.096 5.924 1.00 96.25 89 TYR A O 1
ATOM 689 N N . LEU A 1 90 ? 3.561 14.718 3.727 1.00 94.88 90 LEU A N 1
ATOM 690 C CA . LEU A 1 90 ? 2.100 14.704 3.773 1.00 94.88 90 LEU A CA 1
ATOM 691 C C . LEU A 1 90 ? 1.560 13.616 4.712 1.00 94.88 90 LEU A C 1
ATOM 693 O O . LEU A 1 90 ? 0.635 13.870 5.477 1.00 94.88 90 LEU A O 1
ATOM 697 N N . ALA A 1 91 ? 2.148 12.416 4.687 1.00 96.44 91 ALA A N 1
ATOM 698 C CA . ALA A 1 91 ? 1.770 11.355 5.616 1.00 96.44 91 ALA A CA 1
ATOM 699 C C . ALA A 1 91 ? 2.030 11.750 7.076 1.00 96.44 91 ALA A C 1
ATOM 701 O O . ALA A 1 91 ? 1.194 11.459 7.923 1.00 96.44 91 ALA A O 1
ATOM 702 N N . ALA A 1 92 ? 3.153 12.411 7.369 1.00 96.62 92 ALA A N 1
ATOM 703 C CA . ALA A 1 92 ? 3.485 12.859 8.718 1.00 96.62 92 ALA A CA 1
ATOM 704 C C . ALA A 1 92 ? 2.491 13.912 9.229 1.00 96.62 92 ALA A C 1
ATOM 706 O O . ALA A 1 92 ? 1.962 13.762 10.327 1.00 96.62 92 ALA A O 1
ATOM 707 N N . VAL A 1 93 ? 2.163 14.915 8.408 1.00 96.62 93 VAL A N 1
ATOM 708 C CA . VAL A 1 93 ? 1.176 15.951 8.761 1.00 96.62 93 VAL A CA 1
ATOM 709 C C . VAL A 1 93 ? -0.207 15.342 8.994 1.00 96.62 93 VAL A C 1
ATOM 711 O O . VAL A 1 93 ? -0.866 15.662 9.976 1.00 96.62 93 VAL A O 1
ATOM 714 N N . MET A 1 94 ? -0.639 14.415 8.134 1.00 95.06 94 MET A N 1
ATOM 715 C CA . MET A 1 94 ? -1.919 13.723 8.314 1.00 95.06 94 MET A CA 1
ATOM 716 C C . MET A 1 94 ? -1.966 12.893 9.603 1.00 95.06 94 MET A C 1
ATOM 718 O O . MET A 1 94 ? -3.010 12.839 10.246 1.00 95.06 94 MET A O 1
ATOM 722 N N . VAL A 1 95 ? -0.859 12.243 9.978 1.00 96.19 95 VAL A N 1
ATOM 723 C CA . VAL A 1 95 ? -0.763 11.481 11.234 1.00 96.19 95 VAL A CA 1
ATOM 724 C C . VAL A 1 95 ? -0.846 12.407 12.437 1.00 96.19 95 VAL A C 1
ATOM 726 O O . VAL A 1 95 ? -1.564 12.088 13.376 1.00 96.19 95 VAL A O 1
AT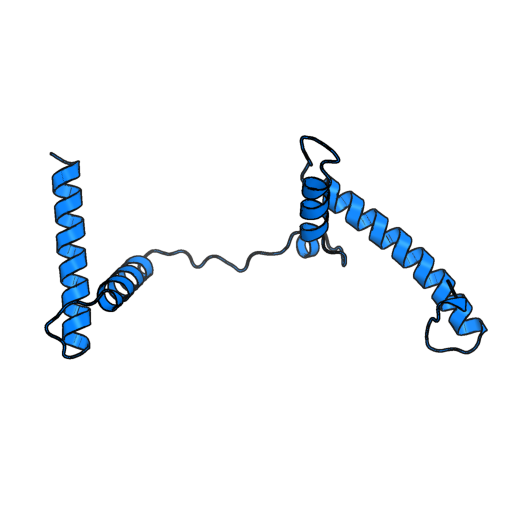OM 729 N N . TYR A 1 96 ? -0.148 13.540 12.388 1.00 96.19 96 TYR A N 1
ATOM 730 C CA . TYR A 1 96 ? -0.170 14.538 13.450 1.00 96.19 96 TYR A CA 1
ATOM 731 C C . TYR A 1 96 ? -1.590 15.074 13.683 1.00 96.19 96 TYR A C 1
ATOM 733 O O . TYR A 1 96 ? -2.125 14.936 14.775 1.00 96.19 96 TYR A O 1
ATOM 741 N N . LEU A 1 97 ? -2.263 15.541 12.625 1.00 97.00 97 LEU A N 1
ATOM 742 C CA . LEU A 1 97 ? -3.640 16.038 12.728 1.00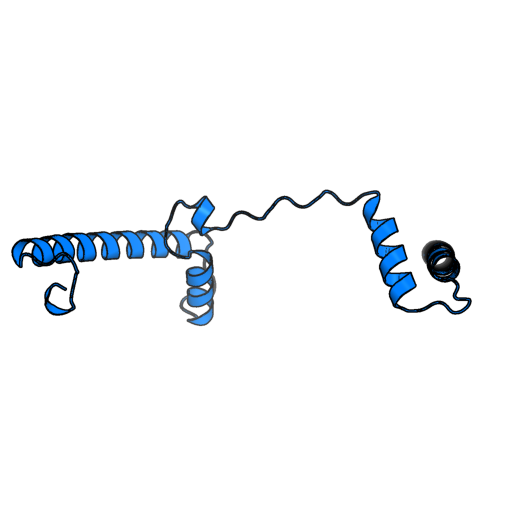 97.00 97 LEU A CA 1
ATOM 743 C C . LEU A 1 97 ? -4.625 14.961 13.205 1.00 97.00 97 LEU A C 1
ATOM 745 O O . LEU A 1 97 ? -5.522 15.242 13.994 1.00 97.00 97 LEU A O 1
ATOM 749 N N . ALA A 1 98 ? -4.474 13.721 12.730 1.00 96.00 98 ALA A N 1
ATOM 750 C CA . ALA A 1 98 ? -5.327 12.623 13.172 1.00 96.00 98 ALA A CA 1
ATOM 751 C C . ALA A 1 98 ? -5.105 12.283 14.653 1.00 96.00 98 ALA A C 1
ATOM 753 O O . ALA A 1 98 ? -6.068 11.949 15.336 1.00 96.00 98 ALA A O 1
ATOM 754 N N . ALA A 1 99 ? -3.864 12.358 15.140 1.00 96.56 99 ALA A N 1
ATOM 755 C CA . ALA A 1 99 ? -3.547 12.138 16.545 1.00 96.56 99 ALA A CA 1
ATOM 756 C C . ALA A 1 99 ? -4.191 13.214 17.428 1.00 96.56 99 ALA A C 1
ATOM 758 O O . ALA A 1 99 ? -4.908 12.850 18.355 1.00 96.56 99 ALA A O 1
ATOM 759 N N . ASP A 1 100 ? -4.039 14.493 17.073 1.00 97.06 100 ASP A N 1
ATOM 760 C CA . ASP A 1 100 ? -4.618 15.613 17.826 1.00 97.06 100 ASP A CA 1
ATOM 761 C C . ASP A 1 100 ? -6.152 15.506 17.906 1.00 97.06 100 ASP A C 1
ATOM 763 O O . ASP A 1 100 ? -6.745 15.608 18.981 1.00 97.06 100 ASP A O 1
ATOM 767 N N . VAL A 1 101 ? -6.818 15.221 16.779 1.00 96.25 101 VAL A N 1
ATOM 768 C CA . VAL A 1 101 ? -8.282 15.042 16.753 1.00 96.25 101 VAL A CA 1
ATOM 769 C C . VAL A 1 101 ? -8.712 13.842 17.599 1.00 96.25 101 VAL A C 1
ATOM 771 O O . VAL A 1 101 ? -9.690 13.926 18.341 1.00 96.25 101 VAL A O 1
ATOM 774 N N . LEU A 1 102 ? -7.999 12.715 17.509 1.00 96.12 102 LEU A N 1
ATOM 775 C CA . LEU A 1 102 ? -8.327 11.516 18.284 1.00 96.12 102 LEU A CA 1
ATOM 776 C C . LEU A 1 102 ? -8.049 11.686 19.781 1.00 96.12 102 LEU A C 1
ATOM 778 O O . LEU A 1 102 ? -8.756 11.081 20.585 1.00 96.12 102 LEU A O 1
ATOM 782 N N . GLU A 1 103 ? -7.065 12.497 20.160 1.00 95.75 103 GLU A N 1
ATOM 783 C CA . GLU A 1 103 ? -6.774 12.830 21.554 1.00 95.75 103 GLU A CA 1
ATOM 784 C C . GLU A 1 103 ? -7.917 13.645 22.168 1.00 95.75 103 GLU A C 1
ATOM 786 O O . GLU A 1 103 ? -8.492 13.240 23.184 1.00 95.75 103 GLU A O 1
ATOM 791 N N . LEU A 1 104 ? -8.325 14.731 21.504 1.00 96.50 104 LEU A N 1
ATOM 792 C CA . LEU A 1 104 ? -9.449 15.561 21.948 1.00 96.50 104 LEU A CA 1
ATOM 793 C C . LEU A 1 104 ? -10.758 14.760 22.000 1.00 96.50 104 LEU A C 1
ATOM 795 O O . LEU A 1 104 ? -11.471 14.787 23.006 1.00 96.50 104 LEU A O 1
ATOM 799 N N . ALA A 1 105 ? -11.042 13.979 20.957 1.00 96.69 105 ALA A N 1
ATOM 800 C CA . ALA A 1 105 ? -12.242 13.151 20.899 1.00 96.69 105 ALA A CA 1
ATOM 801 C C . ALA A 1 105 ? -12.225 12.001 21.920 1.00 96.69 105 ALA A C 1
ATOM 803 O O . ALA A 1 105 ? -13.273 11.597 22.433 1.00 96.69 105 ALA A O 1
ATOM 804 N N . GLY A 1 106 ? -11.042 11.469 22.238 1.00 96.94 106 GLY A N 1
ATOM 805 C CA . GLY A 1 106 ? -10.843 10.472 23.286 1.00 96.94 106 GLY A CA 1
ATOM 806 C C . GLY A 1 106 ? -11.151 11.030 24.674 1.00 96.94 106 GLY A C 1
ATOM 807 O O . GLY A 1 106 ? -11.854 10.379 25.452 1.00 96.94 106 GLY A O 1
ATOM 808 N N . ASN A 1 107 ? -10.704 12.256 24.952 1.00 96.00 107 ASN A N 1
ATOM 809 C CA . ASN A 1 107 ? -11.009 12.959 26.198 1.00 96.00 107 ASN A CA 1
ATOM 810 C C . ASN A 1 107 ? -12.515 13.235 26.319 1.00 96.00 107 ASN A C 1
ATOM 812 O O . ASN A 1 107 ? -13.135 12.803 27.290 1.00 96.00 107 ASN A O 1
ATOM 816 N N . ALA A 1 108 ? -13.140 13.793 25.277 1.00 95.81 108 ALA A N 1
ATOM 817 C CA . ALA A 1 108 ? -14.587 14.015 25.242 1.00 95.81 108 ALA A CA 1
ATOM 818 C C . ALA A 1 108 ? -15.401 12.717 25.417 1.00 95.81 108 ALA A C 1
ATOM 820 O O . ALA A 1 108 ? -16.450 12.707 26.068 1.00 95.81 108 ALA A O 1
ATOM 821 N N . ALA A 1 109 ? -14.932 11.590 24.868 1.00 96.81 109 ALA A N 1
ATOM 822 C CA . ALA A 1 109 ? -15.572 10.292 25.081 1.00 96.81 109 ALA A CA 1
ATOM 823 C C . ALA A 1 109 ? -15.497 9.850 26.548 1.00 96.81 109 ALA A C 1
ATOM 825 O O . ALA A 1 109 ? -16.496 9.389 27.113 1.00 96.81 109 ALA A O 1
ATOM 826 N N . ARG A 1 110 ? -14.322 10.014 27.163 1.00 95.25 110 ARG A N 1
ATOM 827 C CA . ARG A 1 110 ? -14.058 9.644 28.554 1.00 95.25 110 ARG A CA 1
ATOM 828 C C . ARG A 1 110 ? -14.886 10.479 29.529 1.00 95.25 110 ARG A C 1
ATOM 830 O O . ARG A 1 110 ? -15.464 9.900 30.449 1.00 95.25 110 ARG A O 1
ATOM 837 N N . ASP A 1 111 ? -15.018 11.779 29.280 1.00 95.38 111 ASP A N 1
ATOM 838 C CA . ASP A 1 111 ? -15.842 12.690 30.086 1.00 95.38 111 ASP A CA 1
ATOM 839 C C . ASP A 1 111 ? -17.323 12.292 30.043 1.00 95.38 111 ASP A C 1
ATOM 841 O O . ASP A 1 111 ? -18.016 12.271 31.061 1.00 95.38 111 ASP A O 1
ATOM 845 N N . ASN A 1 112 ? -17.788 11.827 28.881 1.00 93.44 112 ASN A N 1
ATOM 846 C CA . ASN A 1 112 ? -19.122 11.255 28.702 1.00 93.44 112 ASN A CA 1
ATOM 847 C C . ASN A 1 112 ? -19.262 9.810 29.231 1.00 93.44 112 ASN A C 1
ATOM 849 O O . ASN A 1 112 ? -20.278 9.151 28.979 1.00 93.44 112 ASN A O 1
ATOM 853 N N . LYS A 1 113 ? -18.254 9.291 29.950 1.00 94.94 113 LYS A N 1
ATOM 854 C CA . LYS A 1 113 ? -18.180 7.915 30.475 1.00 94.94 113 LYS A CA 1
ATOM 855 C C . LYS A 1 113 ? -18.379 6.852 29.388 1.00 94.94 113 LYS A C 1
ATOM 857 O O . LYS A 1 113 ? -18.922 5.773 29.640 1.00 94.94 113 LYS A O 1
ATOM 862 N N . LYS A 1 114 ? -17.972 7.152 28.153 1.00 94.31 114 LYS A N 1
ATOM 863 C CA . LYS A 1 114 ? -18.008 6.225 27.020 1.00 94.31 114 LYS A CA 1
ATOM 864 C C . LYS A 1 114 ? -16.606 5.686 26.761 1.00 94.31 114 LYS A C 1
ATOM 866 O O . LYS A 1 114 ? -15.634 6.424 26.709 1.00 94.31 114 LYS A O 1
ATOM 871 N N . THR A 1 115 ? -16.514 4.382 26.523 1.00 93.12 115 THR A N 1
ATOM 872 C CA . THR A 1 115 ? -15.268 3.701 26.125 1.00 93.12 115 THR A CA 1
ATOM 873 C C . THR A 1 115 ? -15.018 3.746 24.615 1.00 93.12 115 THR A C 1
ATOM 875 O O . THR A 1 115 ? -13.987 3.279 24.139 1.00 93.12 115 THR A O 1
ATOM 878 N N . ARG A 1 116 ? -15.969 4.286 23.842 1.00 95.19 116 ARG A N 1
ATOM 879 C CA . ARG A 1 116 ? -15.933 4.365 22.380 1.00 95.19 116 ARG A CA 1
ATOM 880 C C . ARG A 1 116 ? -16.161 5.803 21.928 1.00 95.19 116 ARG A C 1
ATOM 882 O O . ARG A 1 116 ? -17.112 6.446 22.373 1.00 95.19 116 ARG A O 1
ATOM 889 N N . ILE A 1 117 ? -15.330 6.263 20.996 1.00 95.06 117 ILE A N 1
ATOM 890 C CA . ILE A 1 117 ? -15.514 7.540 20.303 1.00 95.06 117 ILE A CA 1
ATOM 891 C C . ILE A 1 117 ? -16.692 7.401 19.327 1.00 95.06 117 ILE A C 1
ATOM 893 O O . ILE A 1 117 ? -16.715 6.482 18.507 1.00 95.06 117 ILE A O 1
ATOM 897 N N . ILE A 1 118 ? -17.683 8.286 19.437 1.00 94.56 118 ILE A N 1
ATOM 898 C CA . ILE A 1 118 ? -18.814 8.401 18.504 1.00 94.56 118 ILE A CA 1
ATOM 899 C C . ILE A 1 118 ? -18.736 9.754 17.784 1.00 94.56 118 ILE A C 1
ATOM 901 O O . ILE A 1 118 ? -18.083 10.654 18.307 1.00 94.56 118 ILE A O 1
ATOM 905 N N . PRO A 1 119 ? -19.424 9.952 16.643 1.00 94.88 119 PRO A N 1
ATOM 906 C CA . PRO A 1 119 ? -19.356 11.210 15.889 1.00 94.88 119 PRO A CA 1
ATOM 907 C C . PRO A 1 119 ? -19.703 12.479 16.679 1.00 94.88 119 PRO A C 1
ATOM 909 O O . PRO A 1 119 ? -19.345 13.561 16.253 1.00 94.88 119 PRO A O 1
ATOM 912 N N . ARG A 1 120 ? -20.375 12.361 17.833 1.00 92.56 120 ARG A N 1
ATOM 913 C CA . ARG A 1 120 ? -20.656 13.486 18.742 1.00 92.56 120 ARG A CA 1
ATOM 914 C C . ARG A 1 120 ? -19.441 13.980 19.540 1.00 92.56 120 ARG A C 1
ATOM 916 O O . ARG A 1 120 ? -19.567 14.986 20.223 1.00 92.56 120 ARG A O 1
ATOM 923 N N . HIS A 1 121 ? -18.342 13.229 19.559 1.00 91.69 121 HIS A N 1
ATOM 924 C CA . HIS A 1 121 ? -17.115 13.589 20.279 1.00 91.69 121 HIS A CA 1
ATOM 925 C C . HIS A 1 121 ? -16.055 14.216 19.362 1.00 91.69 121 HIS A C 1
ATOM 927 O O . HIS A 1 121 ? -15.005 14.610 19.858 1.00 91.69 121 HIS A O 1
ATOM 933 N N . LEU A 1 122 ? -16.302 14.218 18.049 1.00 86.62 122 LEU A N 1
ATOM 934 C CA . LEU A 1 122 ? -15.486 14.900 17.045 1.00 86.62 122 LEU A CA 1
ATOM 935 C C . LEU A 1 122 ? -15.946 16.354 16.934 1.00 86.62 122 LEU A C 1
ATOM 937 O O . LEU A 1 122 ? -15.065 17.210 16.730 1.00 86.62 122 LEU A O 1
#

Solvent-accessible surface area (backbone atoms only — not comparable to full-atom values): 7114 Å² total; per-residue (Å²): 108,72,69,56,55,53,49,50,57,51,51,53,54,50,48,53,45,14,46,52,45,18,50,74,68,76,37,91,67,76,47,76,67,26,47,54,50,34,54,49,58,65,47,64,80,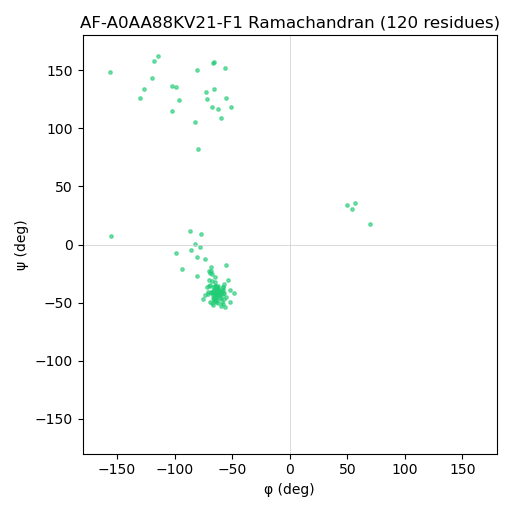73,59,78,80,78,72,84,83,78,51,64,20,73,74,70,74,45,95,48,62,23,64,57,47,43,51,48,48,58,72,66,59,78,48,100,72,81,59,86,58,55,26,51,54,53,36,51,53,52,51,52,54,49,48,55,52,50,51,55,15,46,51,49,16,49,77,70,74,36,97,58,77,49,84,90,34,109

pLDDT: mean 90.56, std 8.41, range [57.88, 97.06]

Mean predicted aligned error: 13.41 Å

Foldseek 3Di:
DVVVVVVVVVVVVLVVQLCVQQVVVVHRDRDPVSSVVSVVVVCVVDDDPDPDDDAPCNVLVFPDRLVVQVVVCVVVCPDPDDDSCNSSVVSVVVRVVVVVLCVQLCVQCVVVVHPDRDPVSD

Nearest PDB structures (foldseek):
  4kha-assembly1_B  TM=9.502E-01  e=5.048E-09  Xenopus laevis
  1hq3-assembly1_A  TM=9.904E-01  e=1.406E-08  Gallus gallus
  8oo7-assembly1_O  TM=9.909E-01  e=1.684E-08  Homo sapiens
  9gd3-assembly1_G  TM=9.028E-01  e=2.417E-08  Xenopus laevis
  7bp2-assembly2_C  TM=9.723E-01  e=1.090E-07  Arabidopsis thaliana

Secondary structure (DSSP, 8-state):
-HHHHHHHHHHHHHHHHHHHHHHHTT-SS--HHHHHHHHHHHHHTT---PPPPPPHHHHHT-SS-HHHHHHHHHHTTS-SS--SSHHHHHHHHHHHHHHHHHHHHHHHHHHTT-SS--GGG-